Protein AF-A0AAV4P118-F1 (afdb_monomer)

pLDDT: mean 80.58, std 14.06, range [35.34, 95.19]

Nearest PDB structures (foldseek):
  6qgg-assembly1_A  TM=6.974E-01  e=1.428E-03  Homo sapiens
  2w3l-assembly1_A  TM=6.900E-01  e=2.314E-03  Homo sapiens
  8u27-assembly1_A  TM=6.165E-01  e=1.908E-03  Homo sapiens
  3ilb-assembly2_N  TM=6.391E-01  e=1.193E-02  Mus musculus
  1g5m-assembly1_A  TM=6.397E-01  e=4.185E-02  Homo sapiens

Foldseek 3Di:
DPVLLQLVVQLQVLLCLLCVVVVHHDHQPDDRPPDHDYLDDSLLSVLLNVLLVVCVVVVVVVVVPDPPPDDDDLVNLLVVLVVQLVVQVVVDDLLRSVSSSSSPLNNSCSVCVVVVNNVSNNVRVVVSSVCSCPPGNVVLCPDDPVVSSVSSSVVSVVCSPVPDPPPPDD

Organism: NCBI:txid1538125

Solvent-accessible surface area (backbone atoms only — not comparable to full-atom values): 9664 Å² total; per-residue (Å²): 131,61,61,67,26,16,49,53,39,25,52,43,53,37,45,36,53,38,31,49,76,70,76,39,97,64,71,77,80,66,82,69,68,73,91,42,56,63,82,67,50,70,69,37,28,52,28,31,49,67,51,15,64,76,44,50,64,65,47,53,53,53,55,72,71,50,57,98,84,63,81,91,47,57,69,58,54,41,50,52,50,50,54,49,40,56,54,33,43,58,97,39,55,66,60,54,13,48,50,49,35,54,9,47,52,47,43,53,40,57,50,28,52,78,70,74,33,54,70,48,43,62,68,34,46,61,57,51,52,49,50,47,35,74,76,62,46,48,74,62,59,75,63,68,51,66,62,46,53,49,52,46,49,52,49,31,65,57,52,55,65,74,79,50,76,96,76,87,83,131

Mean predicted aligned error: 7.38 Å

Secondary structure (DSSP, 8-state):
--HHHHHHHHHHHHHHHHHHHTT------SPPPSSPPP---HHHHHHHHHHGGGGHHHHHHHHHHS-TTPPPPHHHHHHHHHHHHHHHHTTS-HHHHHHHHHHHHHHHHHHHHHTT-HHHHHHHHHHHHHHHIIIIIGGGGSS-HHHHHHHHHHHHHHHHHHHS-S----

Sequence (170 aa):
MNHESSFYKFMCDTLTFCLDLAGLEWKCPHPIPGEGRSYFTEEYGDAVYRHRCAFEEAYRRMVRAIPSKVFLEPVQIMQYLQNGIIGNFNKSTVVQGLFKSCSLLVDTAIFCFRYHRRDLVDGCFHQAIIYLYEEHVGVLFEGDTIGVWQDILITGKQFEYECCPKSMTN

Radius of gyration: 15.75 Å; Cα contacts (8 Å, |Δi|>4): 169; chains: 1; bounding box: 45×33×43 Å

Structure (mmCIF, N/CA/C/O backbone):
data_AF-A0AAV4P118-F1
#
_entry.id   AF-A0AAV4P118-F1
#
loop_
_atom_site.group_PDB
_atom_site.id
_atom_site.type_symbol
_atom_site.label_atom_id
_atom_site.label_alt_id
_atom_site.label_comp_id
_atom_site.label_asym_id
_atom_site.label_entity_id
_atom_site.label_seq_id
_atom_site.pdbx_PDB_ins_code
_atom_site.Cartn_x
_atom_site.Cartn_y
_atom_site.Cartn_z
_atom_site.occupancy
_atom_site.B_iso_or_equiv
_atom_site.auth_seq_id
_atom_site.auth_comp_id
_atom_site.auth_asym_id
_atom_site.auth_atom_id
_atom_site.pdbx_PDB_model_num
ATOM 1 N N . MET A 1 1 ? -1.117 -10.048 21.328 1.00 59.34 1 MET A N 1
ATOM 2 C CA . MET A 1 1 ? -1.169 -10.231 19.860 1.00 59.34 1 MET A CA 1
ATOM 3 C C . MET A 1 1 ? 0.032 -9.495 19.290 1.00 59.34 1 MET A C 1
ATOM 5 O O . MET A 1 1 ? 0.330 -8.433 19.815 1.00 59.34 1 MET A O 1
ATOM 9 N N . ASN A 1 2 ? 0.762 -10.041 18.312 1.00 79.00 2 ASN A N 1
ATOM 10 C CA . ASN A 1 2 ? 1.835 -9.271 17.673 1.00 79.00 2 ASN A CA 1
ATOM 11 C C . ASN A 1 2 ? 1.206 -8.359 16.601 1.00 79.00 2 ASN A C 1
ATOM 13 O O . ASN A 1 2 ? 0.781 -8.834 15.541 1.00 79.00 2 ASN A O 1
ATOM 17 N N . HIS A 1 3 ? 1.041 -7.077 16.939 1.00 81.69 3 HIS A N 1
ATOM 18 C CA . HIS A 1 3 ? 0.369 -6.085 16.094 1.00 81.69 3 HIS A CA 1
ATOM 19 C C . HIS A 1 3 ? 1.170 -5.778 14.830 1.00 81.69 3 HIS A C 1
ATOM 21 O O . HIS A 1 3 ? 0.578 -5.694 13.758 1.00 81.69 3 HIS A O 1
ATOM 27 N N . GLU A 1 4 ? 2.496 -5.745 14.932 1.00 85.44 4 GLU A N 1
ATOM 28 C CA . GLU A 1 4 ? 3.406 -5.581 13.798 1.00 85.44 4 GLU A CA 1
ATOM 29 C C . GLU A 1 4 ? 3.234 -6.725 12.792 1.00 85.44 4 GLU A C 1
ATOM 31 O O . GLU A 1 4 ? 2.975 -6.489 11.614 1.00 85.44 4 GLU A O 1
ATOM 36 N N . SER A 1 5 ? 3.243 -7.977 13.261 1.00 86.12 5 SER A N 1
ATOM 37 C CA . SER A 1 5 ? 3.013 -9.152 12.408 1.00 86.12 5 SER A CA 1
ATOM 38 C C . SER A 1 5 ? 1.638 -9.148 11.744 1.00 86.12 5 SER A C 1
ATOM 40 O O . SER A 1 5 ? 1.494 -9.558 10.592 1.00 86.12 5 SER A O 1
ATOM 42 N N . SER A 1 6 ? 0.609 -8.707 12.473 1.00 87.31 6 SER A N 1
ATOM 43 C CA . SER A 1 6 ? -0.766 -8.634 11.962 1.00 87.31 6 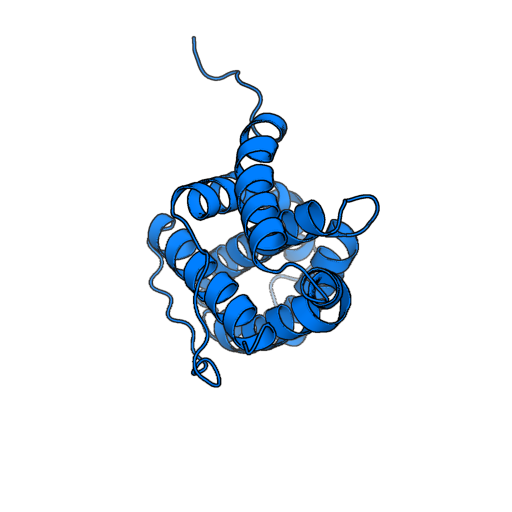SER A CA 1
ATOM 44 C C . SER A 1 6 ? -0.911 -7.523 10.920 1.00 87.31 6 SER A C 1
ATOM 46 O O . SER A 1 6 ? -1.545 -7.730 9.888 1.00 87.31 6 SER A O 1
ATOM 48 N N . PHE A 1 7 ? -0.263 -6.379 11.143 1.00 89.88 7 PHE A N 1
ATOM 49 C CA . PHE A 1 7 ? -0.194 -5.278 10.189 1.00 89.88 7 PHE A CA 1
ATOM 50 C C . PHE A 1 7 ? 0.579 -5.666 8.929 1.00 89.88 7 PHE A C 1
ATOM 52 O O . PHE A 1 7 ? 0.082 -5.484 7.820 1.00 89.88 7 PHE A O 1
ATOM 59 N N . TYR A 1 8 ? 1.750 -6.284 9.082 1.00 89.75 8 TYR A N 1
ATOM 60 C CA . TYR A 1 8 ? 2.535 -6.777 7.956 1.00 89.75 8 TYR A CA 1
ATOM 61 C C . TYR A 1 8 ? 1.735 -7.786 7.122 1.00 89.75 8 TYR A C 1
ATOM 63 O O . TYR A 1 8 ? 1.690 -7.690 5.894 1.00 89.75 8 TYR A O 1
ATOM 71 N N . LYS A 1 9 ? 1.021 -8.708 7.787 1.00 90.06 9 LYS A N 1
ATOM 72 C CA . LYS A 1 9 ? 0.121 -9.648 7.115 1.00 90.06 9 LYS A CA 1
ATOM 73 C C . LYS A 1 9 ? -1.004 -8.944 6.362 1.00 90.06 9 LYS A C 1
ATOM 75 O O . LYS A 1 9 ? -1.243 -9.268 5.204 1.00 90.06 9 LYS A O 1
ATOM 80 N N . PHE A 1 10 ? -1.672 -7.992 7.004 1.00 91.62 10 PHE A N 1
ATOM 81 C CA . PHE A 1 10 ? -2.727 -7.190 6.391 1.00 91.62 10 PHE A CA 1
ATOM 82 C C . PHE A 1 10 ? -2.235 -6.476 5.123 1.00 91.62 10 PHE A C 1
ATOM 84 O O . PHE A 1 10 ? -2.900 -6.534 4.088 1.00 91.62 10 PHE A O 1
ATOM 91 N N . MET A 1 11 ? -1.045 -5.869 5.171 1.00 92.81 11 MET A N 1
ATOM 92 C CA . MET A 1 11 ? -0.437 -5.205 4.016 1.00 92.81 11 MET A CA 1
ATOM 93 C C . MET A 1 11 ? -0.099 -6.198 2.899 1.00 92.81 11 MET A C 1
ATOM 95 O O . MET A 1 11 ? -0.445 -5.951 1.745 1.00 92.81 11 MET A O 1
ATOM 99 N N . CYS A 1 12 ? 0.521 -7.339 3.222 1.00 91.69 12 CYS A N 1
ATOM 100 C CA . CYS A 1 12 ? 0.837 -8.364 2.225 1.00 91.69 12 CYS A CA 1
ATOM 101 C C . CYS A 1 12 ? -0.421 -8.974 1.582 1.00 91.69 12 CYS A C 1
ATOM 103 O O . CYS A 1 12 ? -0.446 -9.153 0.364 1.00 91.69 12 CYS A O 1
ATOM 105 N N . ASP A 1 13 ? -1.473 -9.253 2.354 1.00 92.75 13 ASP A N 1
ATOM 106 C CA . ASP A 1 13 ? -2.731 -9.782 1.812 1.00 92.75 13 ASP A CA 1
ATOM 107 C C . ASP A 1 13 ? -3.426 -8.733 0.916 1.00 92.75 13 ASP A C 1
ATOM 109 O O . ASP A 1 13 ? -3.858 -9.061 -0.189 1.00 92.75 13 ASP A O 1
ATOM 113 N N . THR A 1 14 ? -3.426 -7.454 1.322 1.00 93.69 14 THR A N 1
ATOM 114 C CA . THR A 1 14 ? -3.954 -6.336 0.514 1.00 93.69 14 THR A CA 1
ATOM 115 C C . THR A 1 14 ? -3.216 -6.199 -0.819 1.00 93.69 14 THR A C 1
ATOM 117 O O . THR A 1 14 ? -3.844 -6.080 -1.872 1.00 93.69 14 THR A O 1
ATOM 120 N N . LEU A 1 15 ? -1.880 -6.224 -0.791 1.00 93.56 15 LEU A N 1
ATOM 121 C CA . LEU A 1 15 ? -1.043 -6.109 -1.985 1.00 93.56 15 LEU A CA 1
ATOM 122 C C . LEU A 1 15 ? -1.226 -7.292 -2.931 1.00 93.56 15 LEU A C 1
ATOM 124 O O . LEU A 1 15 ? -1.354 -7.082 -4.133 1.00 93.56 15 LEU A O 1
ATOM 128 N N . THR A 1 16 ? -1.271 -8.511 -2.389 1.00 93.81 16 THR A N 1
ATOM 129 C CA . THR A 1 16 ? -1.492 -9.734 -3.173 1.00 93.81 16 THR A CA 1
ATOM 130 C C . THR A 1 16 ? -2.819 -9.642 -3.916 1.00 93.81 16 THR A C 1
ATOM 132 O O . THR A 1 16 ? -2.833 -9.726 -5.139 1.00 93.81 16 THR A O 1
ATOM 135 N N . PHE A 1 17 ? -3.907 -9.334 -3.204 1.00 95.19 17 PHE A N 1
ATOM 136 C CA . PHE A 1 17 ? -5.225 -9.166 -3.812 1.00 95.19 17 PHE A CA 1
ATOM 137 C C . PHE A 1 17 ? -5.229 -8.098 -4.918 1.00 95.19 17 PHE A C 1
ATOM 139 O O . PHE A 1 17 ? -5.704 -8.333 -6.027 1.00 95.19 17 PHE A O 1
ATOM 146 N N . CYS A 1 18 ? -4.661 -6.920 -4.651 1.00 94.81 18 CYS A N 1
ATOM 147 C CA . CYS A 1 18 ? -4.648 -5.825 -5.622 1.00 94.81 18 CYS A CA 1
ATOM 148 C C . CYS A 1 18 ? -3.793 -6.125 -6.864 1.00 94.81 18 CYS A C 1
ATOM 150 O O . CYS A 1 18 ? -4.101 -5.642 -7.956 1.00 94.81 18 CYS A O 1
ATOM 152 N N . LEU A 1 19 ? -2.702 -6.879 -6.713 1.00 93.25 19 LEU A N 1
ATOM 153 C CA . LEU A 1 19 ? -1.844 -7.267 -7.832 1.00 93.25 19 LEU A CA 1
ATOM 154 C C . LEU A 1 19 ? -2.473 -8.397 -8.648 1.00 93.25 19 LEU A C 1
ATOM 156 O O . LEU A 1 19 ? -2.442 -8.324 -9.877 1.00 93.25 19 LEU A O 1
ATOM 160 N N . ASP A 1 20 ? -3.169 -9.330 -8.000 1.00 95.19 20 ASP A N 1
ATOM 161 C CA . ASP A 1 20 ? -3.983 -10.341 -8.676 1.00 95.19 20 ASP A CA 1
ATOM 162 C C . ASP A 1 20 ? -5.083 -9.683 -9.531 1.00 95.19 20 ASP A C 1
ATOM 164 O O . ASP A 1 20 ? -5.248 -10.034 -10.701 1.00 95.19 20 ASP A O 1
ATOM 168 N N . LEU A 1 21 ? -5.753 -8.636 -9.024 1.00 93.50 21 LEU A N 1
ATOM 169 C CA . LEU A 1 21 ? -6.698 -7.824 -9.812 1.00 93.50 21 LEU A CA 1
ATOM 170 C C . LEU A 1 21 ? -6.053 -7.127 -11.022 1.00 93.50 21 LEU A C 1
ATOM 172 O O . LEU A 1 21 ? -6.730 -6.825 -12.005 1.00 93.50 21 LEU A O 1
ATOM 176 N N . ALA A 1 22 ? -4.751 -6.839 -10.972 1.00 91.62 22 ALA A N 1
ATOM 177 C CA . ALA A 1 22 ? -3.993 -6.308 -12.106 1.00 91.62 22 ALA A CA 1
ATOM 178 C C . ALA A 1 22 ? -3.479 -7.399 -13.066 1.00 91.62 22 ALA A C 1
ATOM 180 O O . ALA A 1 22 ? -2.819 -7.058 -14.050 1.00 91.62 22 ALA A O 1
ATOM 181 N N . GLY A 1 23 ? -3.757 -8.680 -12.799 1.00 94.00 23 GLY A N 1
ATOM 182 C CA . GLY A 1 23 ? -3.214 -9.813 -13.549 1.00 94.00 23 GLY A CA 1
ATOM 183 C C . GLY A 1 23 ? -1.723 -10.052 -13.292 1.00 94.00 23 GL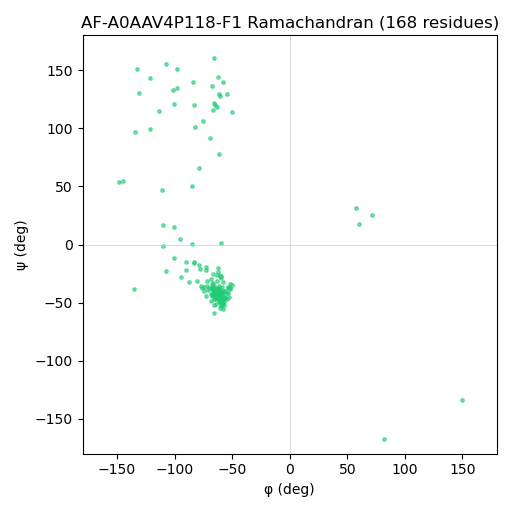Y A C 1
ATOM 184 O O . GLY A 1 23 ? -1.024 -10.560 -14.169 1.00 94.00 23 GLY A O 1
ATOM 185 N N . LEU A 1 24 ? -1.214 -9.635 -12.128 1.00 91.81 24 LEU A N 1
ATOM 186 C CA . LEU A 1 24 ? 0.193 -9.723 -11.751 1.00 91.81 24 LEU A CA 1
ATOM 187 C C . LEU A 1 24 ? 0.375 -10.694 -10.587 1.00 91.81 24 LEU A C 1
ATOM 189 O O . LEU A 1 24 ? -0.039 -10.416 -9.468 1.00 91.81 24 LEU A O 1
ATOM 193 N N . GLU A 1 25 ? 1.079 -11.798 -10.831 1.00 89.88 25 GLU A N 1
ATOM 194 C CA . GLU A 1 25 ? 1.387 -12.758 -9.773 1.00 89.88 25 GLU A CA 1
ATOM 195 C C . GLU A 1 25 ? 2.497 -12.237 -8.853 1.00 89.88 25 GLU A C 1
ATOM 197 O O . GLU A 1 25 ? 3.693 -12.255 -9.189 1.00 89.88 25 GLU A O 1
ATOM 202 N N . TRP A 1 26 ? 2.107 -11.837 -7.647 1.00 89.75 26 TRP A N 1
ATOM 203 C CA . TRP A 1 26 ? 3.023 -11.479 -6.575 1.00 89.75 26 TRP A CA 1
ATOM 204 C C . TRP A 1 26 ? 2.792 -12.356 -5.347 1.00 89.75 26 TRP A C 1
ATOM 206 O O . TRP A 1 26 ? 1.673 -12.738 -5.022 1.00 89.75 26 TRP A O 1
ATOM 216 N N . LYS A 1 27 ? 3.880 -12.697 -4.658 1.00 84.25 27 LYS A N 1
ATOM 217 C CA . LYS A 1 27 ? 3.834 -13.395 -3.374 1.00 84.25 27 LYS A CA 1
ATOM 218 C C . LYS A 1 27 ? 4.733 -12.639 -2.420 1.00 84.25 27 LYS A C 1
ATOM 220 O O . LYS A 1 27 ? 5.881 -12.380 -2.770 1.00 84.25 27 LYS A O 1
ATOM 225 N N . CYS A 1 28 ? 4.209 -12.333 -1.236 1.00 81.44 28 CYS A N 1
ATOM 226 C CA . CYS A 1 28 ? 4.955 -11.707 -0.149 1.00 81.44 28 CYS A CA 1
ATOM 227 C C . CYS A 1 28 ? 6.270 -12.490 0.081 1.00 81.44 28 CYS A C 1
ATOM 229 O O . CYS A 1 28 ? 6.214 -13.675 0.425 1.00 81.44 28 CYS A O 1
ATOM 231 N N . PRO A 1 29 ? 7.443 -11.880 -0.174 1.00 71.75 29 PRO A N 1
ATOM 232 C CA . PRO A 1 29 ? 8.714 -12.606 -0.251 1.00 71.75 29 PRO A CA 1
ATOM 233 C C . PRO A 1 29 ? 9.284 -12.958 1.126 1.00 71.75 29 PRO A C 1
ATOM 235 O O . PRO A 1 29 ? 10.094 -13.877 1.241 1.00 71.75 29 PRO A O 1
ATOM 238 N N . HIS A 1 30 ? 8.860 -12.248 2.175 1.00 70.62 30 HIS A N 1
ATOM 239 C CA . HIS A 1 30 ? 9.339 -12.466 3.532 1.00 70.62 30 HIS A CA 1
ATOM 240 C C . HIS A 1 30 ? 8.324 -13.266 4.354 1.00 70.62 30 HIS A C 1
ATOM 242 O O . HIS A 1 30 ? 7.136 -12.927 4.355 1.00 70.62 30 HIS A O 1
ATOM 248 N N . PRO A 1 31 ? 8.767 -14.310 5.082 1.00 67.38 31 PRO A N 1
ATOM 249 C CA . PRO A 1 31 ? 7.904 -14.999 6.025 1.00 67.38 31 PRO A CA 1
ATOM 250 C C . PRO A 1 31 ? 7.453 -14.005 7.093 1.00 67.38 31 PRO A C 1
ATOM 252 O O . PRO A 1 31 ? 8.272 -13.317 7.700 1.00 67.38 31 PRO A O 1
ATOM 255 N N . ILE A 1 32 ? 6.143 -13.929 7.305 1.00 65.12 32 ILE A N 1
ATOM 256 C CA . ILE A 1 32 ? 5.545 -13.076 8.330 1.00 65.12 32 ILE A CA 1
ATOM 257 C C . ILE A 1 32 ? 6.044 -13.593 9.685 1.00 65.12 32 ILE A C 1
ATOM 259 O O . ILE A 1 32 ? 5.794 -14.759 10.004 1.00 65.12 32 ILE A O 1
ATOM 263 N N . PRO A 1 33 ? 6.771 -12.792 10.480 1.00 57.97 33 PRO A N 1
ATOM 264 C CA . PRO A 1 33 ? 7.268 -13.267 11.761 1.00 57.97 33 PRO A CA 1
ATOM 265 C C . PRO A 1 33 ? 6.086 -13.537 12.706 1.00 57.97 33 PRO A C 1
ATOM 267 O O . PRO A 1 33 ? 5.305 -12.638 12.992 1.00 57.97 33 PRO A O 1
ATOM 270 N N . GLY A 1 34 ? 5.945 -14.765 13.211 1.00 62.00 34 GLY A N 1
ATOM 271 C CA . GLY A 1 34 ? 4.955 -15.131 14.239 1.00 62.00 34 GLY A CA 1
ATOM 272 C C . GLY A 1 34 ? 3.522 -15.408 13.746 1.00 62.00 34 GLY A C 1
ATOM 273 O O . GLY A 1 34 ? 3.259 -15.572 12.560 1.00 62.00 34 GLY A O 1
ATOM 274 N N . GLU A 1 35 ? 2.573 -15.482 14.686 1.00 67.69 35 GLU A N 1
ATOM 275 C CA . GLU A 1 35 ? 1.155 -15.829 14.452 1.00 67.69 35 GLU A CA 1
ATOM 276 C C . GLU A 1 35 ? 0.300 -14.611 14.036 1.00 67.69 35 GLU A C 1
ATOM 278 O O . GLU A 1 35 ? -0.735 -14.313 14.637 1.00 67.69 35 GLU A O 1
ATOM 283 N N . GLY A 1 36 ? 0.748 -13.845 13.037 1.00 68.12 36 GLY A N 1
ATOM 284 C CA . GLY A 1 36 ? -0.006 -12.688 12.543 1.00 68.12 36 GLY A CA 1
ATOM 285 C C . GLY A 1 36 ? -1.377 -13.098 11.990 1.00 68.12 36 GLY A C 1
ATOM 286 O O . GLY A 1 36 ? -1.468 -13.985 11.139 1.00 68.12 36 GLY A O 1
ATOM 287 N N . ARG A 1 37 ? -2.453 -12.434 12.435 1.00 80.69 37 ARG A N 1
ATOM 288 C CA . ARG A 1 37 ? -3.794 -12.566 11.840 1.00 80.69 37 ARG A CA 1
ATOM 289 C C . ARG A 1 37 ? -4.027 -11.404 10.881 1.00 80.69 37 ARG A C 1
ATOM 291 O O . ARG A 1 37 ? -3.753 -10.260 11.225 1.00 80.69 37 ARG A O 1
ATOM 298 N N . SER A 1 38 ? -4.560 -11.703 9.701 1.00 81.19 38 SER A N 1
ATOM 299 C CA . SER A 1 38 ? -5.003 -10.671 8.766 1.00 81.19 38 SER A CA 1
ATOM 300 C C . SER A 1 38 ? -6.410 -10.201 9.100 1.00 81.19 38 SER A C 1
ATOM 302 O O . SER A 1 38 ? -7.272 -11.027 9.402 1.00 81.19 38 SER A O 1
ATOM 304 N N . TYR A 1 39 ? -6.635 -8.896 8.985 1.00 83.69 39 TYR A N 1
ATOM 305 C CA . TYR A 1 39 ? -7.955 -8.260 9.054 1.00 83.69 39 TYR A CA 1
ATOM 306 C C . TYR A 1 39 ? -8.387 -7.710 7.684 1.00 83.69 39 TYR A C 1
ATOM 308 O O . TYR A 1 39 ? -9.271 -6.865 7.597 1.00 83.69 39 TYR A O 1
ATOM 316 N N . PHE A 1 40 ? -7.728 -8.172 6.617 1.00 89.38 40 PHE A N 1
ATOM 317 C CA . PHE A 1 40 ? -8.036 -7.828 5.234 1.00 89.38 40 PHE A CA 1
ATOM 318 C C . PHE A 1 40 ? -9.451 -8.285 4.840 1.00 89.38 40 PHE A C 1
ATOM 320 O O . PHE A 1 40 ? -9.894 -9.363 5.244 1.00 89.38 40 PHE A O 1
ATOM 327 N N . THR A 1 41 ? -10.125 -7.491 4.003 1.00 90.38 41 THR A N 1
ATOM 328 C CA . THR A 1 41 ? -11.340 -7.896 3.283 1.00 90.38 41 THR A CA 1
ATOM 329 C C . THR A 1 41 ? -11.234 -7.498 1.812 1.00 90.38 41 THR A C 1
ATOM 331 O O . THR A 1 41 ? -10.577 -6.507 1.480 1.00 90.38 41 THR A O 1
ATOM 334 N N . GLU A 1 42 ? -11.897 -8.247 0.930 1.00 91.38 42 GLU A N 1
ATOM 335 C CA . GLU A 1 42 ? -11.887 -7.977 -0.514 1.00 91.38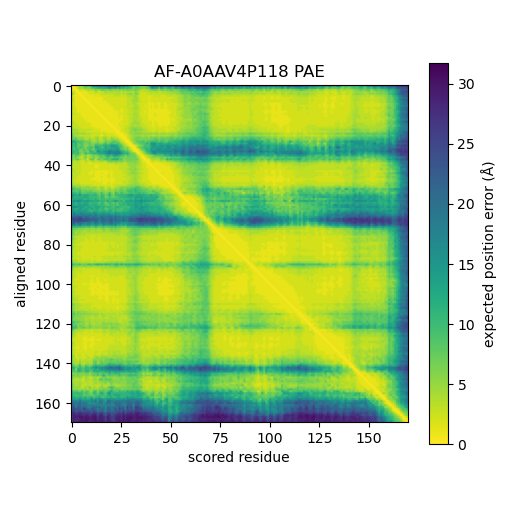 42 GLU A CA 1
ATOM 336 C C . GLU A 1 42 ? -12.428 -6.580 -0.836 1.00 91.38 42 GLU A C 1
ATOM 338 O O . GLU A 1 42 ? -11.869 -5.891 -1.681 1.00 91.38 42 GLU A O 1
ATOM 343 N N . GLU A 1 43 ? -13.438 -6.093 -0.104 1.00 89.62 43 GLU A N 1
ATOM 344 C CA . GLU A 1 43 ? -13.987 -4.751 -0.334 1.00 89.62 43 GLU A CA 1
ATOM 345 C C . GLU A 1 43 ? -12.977 -3.644 -0.015 1.00 89.62 43 GLU A C 1
ATOM 347 O O . GLU A 1 43 ? -12.938 -2.617 -0.694 1.00 89.62 43 GLU A O 1
ATOM 352 N N . TYR A 1 44 ? -12.148 -3.838 1.016 1.00 89.19 44 TYR A N 1
ATOM 353 C CA . TYR A 1 44 ? -11.059 -2.911 1.308 1.00 89.19 44 TYR A CA 1
ATOM 354 C C . TYR A 1 44 ? -9.991 -2.962 0.210 1.00 89.19 44 TYR A C 1
ATOM 356 O O . TYR A 1 44 ? -9.534 -1.914 -0.250 1.00 89.19 44 TYR A O 1
ATOM 364 N N . GLY A 1 45 ? -9.630 -4.169 -0.239 1.00 90.50 45 GLY A N 1
ATOM 365 C CA . GLY A 1 45 ? -8.716 -4.372 -1.362 1.00 90.50 45 GLY A CA 1
ATOM 366 C C . GLY A 1 45 ? -9.193 -3.677 -2.637 1.00 90.50 45 GLY A C 1
ATOM 367 O O . GLY A 1 45 ? -8.429 -2.943 -3.258 1.00 90.50 45 GLY A O 1
ATOM 368 N N . ASP A 1 46 ? -10.470 -3.820 -2.982 1.00 90.50 46 ASP A N 1
ATOM 369 C CA . ASP A 1 46 ? -11.094 -3.159 -4.130 1.00 90.50 46 ASP A CA 1
ATOM 370 C C . ASP A 1 46 ? -11.018 -1.634 -4.025 1.00 90.50 46 ASP A C 1
ATOM 372 O O . ASP A 1 46 ? -10.685 -0.953 -5.001 1.00 90.50 46 ASP A O 1
ATOM 376 N N . ALA A 1 47 ? -11.299 -1.082 -2.842 1.00 88.62 47 ALA A N 1
ATOM 377 C CA . ALA A 1 47 ? -11.218 0.354 -2.606 1.00 88.62 47 ALA A CA 1
ATOM 378 C C . ALA A 1 47 ? -9.781 0.877 -2.765 1.00 88.62 47 ALA A C 1
ATOM 380 O O . ALA A 1 47 ? -9.561 1.867 -3.469 1.00 88.62 47 ALA A O 1
ATOM 381 N N . VAL A 1 48 ? -8.800 0.187 -2.170 1.00 91.25 48 VAL A N 1
ATOM 382 C CA . VAL A 1 48 ? -7.368 0.499 -2.322 1.00 91.25 48 VAL A CA 1
ATOM 383 C C . VAL A 1 48 ? -6.963 0.426 -3.791 1.00 91.25 48 VAL A C 1
ATOM 385 O O . VAL A 1 48 ? -6.345 1.353 -4.320 1.00 91.25 48 VAL A O 1
ATOM 388 N N . TYR A 1 49 ? -7.355 -0.647 -4.482 1.00 90.62 49 TYR A N 1
ATOM 389 C CA . TYR A 1 49 ? -7.068 -0.827 -5.895 1.00 90.62 49 TYR A CA 1
ATOM 390 C C . TYR A 1 49 ? -7.616 0.349 -6.698 1.00 90.62 49 TYR A C 1
ATOM 392 O O . TYR A 1 49 ? -6.860 0.984 -7.424 1.00 90.62 49 TYR A O 1
ATOM 400 N N . ARG A 1 50 ? -8.892 0.714 -6.557 1.00 86.44 50 ARG A N 1
ATOM 401 C CA . ARG A 1 50 ? -9.484 1.836 -7.310 1.00 86.44 50 ARG A CA 1
ATOM 402 C C . ARG A 1 50 ? -8.822 3.179 -7.000 1.00 86.44 50 ARG A C 1
ATOM 404 O O . ARG A 1 50 ? -8.635 3.980 -7.915 1.00 86.44 50 ARG A O 1
ATOM 411 N N . HIS A 1 51 ? -8.429 3.418 -5.749 1.00 85.56 51 HIS A N 1
ATOM 412 C CA . HIS A 1 51 ? -7.780 4.667 -5.348 1.00 85.56 51 HIS A CA 1
ATOM 413 C C . HIS A 1 51 ? -6.333 4.797 -5.851 1.00 85.56 51 HIS A C 1
ATOM 415 O O . HIS A 1 51 ? -5.843 5.916 -6.003 1.00 85.56 51 HIS A O 1
ATOM 421 N N . ARG A 1 52 ? -5.657 3.688 -6.187 1.00 85.06 52 ARG A N 1
ATOM 422 C CA . ARG A 1 52 ? -4.262 3.691 -6.675 1.00 85.06 52 ARG A CA 1
ATOM 423 C C . ARG A 1 52 ? -4.013 4.673 -7.828 1.00 85.06 52 ARG A C 1
ATOM 425 O O . ARG A 1 52 ? -2.966 5.308 -7.873 1.00 85.06 52 ARG A O 1
ATOM 432 N N . CYS A 1 53 ? -4.995 4.864 -8.714 1.00 75.38 53 CYS A N 1
ATOM 433 C CA . CYS A 1 53 ? -4.872 5.733 -9.886 1.00 75.38 53 CYS A CA 1
ATOM 434 C C . CYS A 1 53 ? -4.627 7.208 -9.516 1.00 75.38 53 CYS A C 1
ATOM 436 O O . CYS A 1 53 ? -4.106 7.964 -10.333 1.00 75.38 53 CYS A O 1
ATOM 438 N N . ALA A 1 54 ? -4.943 7.627 -8.283 1.00 76.50 54 ALA A N 1
ATOM 439 C CA . ALA A 1 54 ? -4.626 8.967 -7.790 1.00 76.50 54 ALA A CA 1
ATOM 440 C C . ALA A 1 54 ? -3.108 9.245 -7.747 1.00 76.50 54 ALA A C 1
ATOM 442 O O . ALA A 1 54 ? -2.688 10.402 -7.822 1.00 76.50 54 ALA A O 1
ATOM 443 N N . PHE A 1 55 ? -2.282 8.197 -7.667 1.00 76.06 55 PHE A N 1
ATOM 444 C CA . PHE A 1 55 ? -0.822 8.298 -7.619 1.00 76.06 55 PHE A CA 1
ATOM 445 C C . PHE A 1 55 ? -0.165 8.259 -9.003 1.00 76.06 55 PHE A C 1
ATOM 447 O O . PHE A 1 55 ? 0.971 8.724 -9.144 1.00 76.06 55 PHE A O 1
ATOM 454 N N . GLU A 1 56 ? -0.904 7.847 -10.039 1.00 71.12 56 GLU A N 1
ATOM 455 C CA . GLU A 1 56 ? -0.372 7.634 -11.388 1.00 71.12 56 GLU A CA 1
ATOM 456 C C . GLU A 1 56 ? 0.287 8.906 -11.960 1.00 71.12 56 GLU A C 1
ATOM 458 O O . GLU A 1 56 ? 1.350 8.851 -12.580 1.00 71.12 56 GLU A O 1
ATOM 463 N N . GLU A 1 57 ? -0.295 10.087 -11.725 1.00 63.84 57 GLU A N 1
ATOM 464 C CA . GLU A 1 57 ? 0.219 11.349 -12.279 1.00 63.84 57 GLU A CA 1
ATOM 465 C C . GLU A 1 57 ? 1.407 11.928 -11.487 1.00 63.84 57 GLU A C 1
ATOM 467 O O . GLU A 1 57 ? 2.291 12.577 -12.055 1.00 63.84 57 GLU A O 1
ATOM 472 N N . ALA A 1 58 ? 1.464 11.708 -10.169 1.00 66.06 58 ALA A N 1
ATOM 473 C CA . ALA A 1 58 ? 2.647 12.043 -9.368 1.00 66.06 58 ALA A CA 1
ATOM 474 C C . ALA A 1 58 ? 3.831 11.153 -9.775 1.00 66.06 58 ALA A C 1
ATOM 476 O O . ALA A 1 58 ? 4.962 11.616 -9.930 1.00 66.06 58 ALA A O 1
ATOM 477 N N . TYR A 1 59 ? 3.528 9.889 -10.043 1.00 66.12 59 TYR A N 1
ATOM 478 C CA . TYR A 1 59 ? 4.471 8.889 -10.490 1.00 66.12 59 TYR A CA 1
ATOM 479 C C . TYR A 1 59 ? 5.008 9.152 -11.913 1.00 66.12 59 TYR A C 1
ATOM 481 O O . TYR A 1 59 ? 6.222 9.195 -12.130 1.00 66.12 59 TYR A O 1
ATOM 489 N N . ARG A 1 60 ? 4.133 9.427 -12.894 1.00 67.50 60 ARG A N 1
ATOM 490 C CA . ARG A 1 60 ? 4.526 9.797 -14.273 1.00 67.50 60 ARG A CA 1
ATOM 491 C C . ARG A 1 60 ? 5.500 10.972 -14.300 1.00 67.50 60 ARG A C 1
ATOM 493 O O . ARG A 1 60 ? 6.415 10.995 -15.126 1.00 67.50 60 ARG A O 1
ATOM 500 N N . ARG A 1 61 ? 5.320 11.943 -13.399 1.00 67.94 61 ARG A N 1
ATOM 501 C CA . ARG A 1 61 ? 6.240 13.076 -13.235 1.00 67.94 61 ARG A CA 1
ATOM 502 C C . ARG A 1 61 ? 7.618 12.637 -12.747 1.00 67.94 61 ARG A C 1
ATOM 504 O O . ARG A 1 61 ? 8.606 13.106 -13.303 1.00 67.94 61 ARG A O 1
ATOM 511 N N . MET A 1 62 ? 7.692 11.713 -11.788 1.00 69.56 62 MET A N 1
ATOM 512 C CA . MET A 1 62 ? 8.964 11.151 -11.328 1.00 69.56 62 MET A CA 1
ATOM 513 C C . MET A 1 62 ? 9.704 10.436 -12.464 1.00 69.56 62 MET A C 1
ATOM 515 O O . MET A 1 62 ? 10.866 10.735 -12.711 1.00 69.56 62 MET A O 1
ATOM 519 N N . VAL A 1 63 ? 9.035 9.554 -13.212 1.00 64.75 63 VAL A N 1
ATOM 520 C CA . VAL A 1 63 ? 9.681 8.797 -14.302 1.00 64.75 63 VAL A CA 1
ATOM 521 C C . VAL A 1 63 ? 10.183 9.701 -15.415 1.00 64.75 63 VAL A C 1
ATOM 523 O O . VAL A 1 63 ? 11.293 9.513 -15.897 1.00 64.75 63 VAL A O 1
ATOM 526 N N . ARG A 1 64 ? 9.399 10.709 -15.814 1.00 65.50 64 ARG A N 1
ATOM 527 C CA . ARG A 1 64 ? 9.828 11.679 -16.835 1.00 65.50 64 ARG A CA 1
ATOM 528 C C . ARG A 1 64 ? 11.047 12.494 -16.402 1.00 65.50 64 ARG A C 1
ATOM 530 O O . ARG A 1 64 ? 11.775 12.976 -17.264 1.00 65.50 64 ARG A O 1
ATOM 537 N N . ALA A 1 65 ? 11.256 12.660 -15.096 1.00 65.19 65 ALA A N 1
ATOM 538 C CA . ALA A 1 65 ? 12.435 13.324 -14.557 1.00 65.19 65 ALA A CA 1
ATOM 539 C C . ALA A 1 65 ? 13.677 12.412 -14.540 1.00 65.19 65 ALA A C 1
ATOM 541 O O . ALA A 1 65 ? 14.794 12.922 -14.461 1.00 65.19 65 ALA A O 1
ATOM 542 N N . ILE A 1 66 ? 13.510 11.087 -14.642 1.00 62.88 66 ILE A N 1
ATOM 543 C CA . ILE A 1 66 ? 14.620 10.132 -14.709 1.00 62.88 66 ILE A CA 1
ATOM 544 C C . ILE A 1 66 ? 15.113 10.062 -16.165 1.00 62.88 66 ILE A C 1
ATOM 546 O O . ILE A 1 66 ? 14.341 9.708 -17.061 1.00 62.88 66 ILE A O 1
ATOM 550 N N . PRO A 1 67 ? 16.387 10.391 -16.451 1.00 58.81 67 PRO A N 1
ATOM 551 C CA . PRO A 1 67 ? 16.925 10.300 -17.804 1.00 58.81 67 PRO A CA 1
ATOM 552 C C . PRO A 1 67 ? 16.792 8.871 -18.344 1.00 58.81 67 PRO A C 1
ATOM 554 O O . PRO A 1 67 ? 17.102 7.918 -17.635 1.00 58.81 67 PRO A O 1
ATOM 557 N N . SER A 1 68 ? 16.435 8.707 -19.622 1.00 56.06 68 SER A N 1
ATOM 558 C CA . SER A 1 68 ? 16.183 7.405 -20.280 1.00 56.06 68 SER A CA 1
ATOM 559 C C . SER A 1 68 ? 17.365 6.416 -20.305 1.00 56.06 68 SER A C 1
ATOM 561 O O . SER A 1 68 ? 17.245 5.329 -20.864 1.00 56.06 68 SER A O 1
ATOM 563 N N . LYS A 1 69 ? 18.509 6.783 -19.717 1.00 50.47 69 LYS A N 1
ATOM 564 C CA . LYS A 1 69 ? 19.724 5.967 -19.582 1.00 50.47 69 LYS A CA 1
ATOM 565 C C . LYS A 1 69 ? 20.016 5.526 -18.138 1.00 50.47 69 LYS A C 1
ATOM 567 O O . LYS A 1 69 ? 21.019 4.855 -17.921 1.00 50.47 69 LYS A O 1
ATOM 572 N N . VAL A 1 70 ? 19.195 5.923 -17.162 1.00 59.09 70 VAL A N 1
ATOM 573 C CA . VAL A 1 70 ? 19.383 5.594 -15.740 1.00 59.09 70 VAL A CA 1
ATOM 574 C C . VAL A 1 70 ? 18.455 4.440 -15.369 1.00 59.09 70 VAL A C 1
ATOM 576 O O . VAL A 1 70 ? 17.238 4.544 -15.517 1.00 59.09 70 VAL A O 1
ATOM 579 N N . PHE A 1 71 ? 19.035 3.331 -14.907 1.00 66.56 71 PHE A N 1
ATOM 580 C CA . PHE A 1 71 ? 18.273 2.227 -14.330 1.00 66.56 71 PHE A CA 1
ATOM 581 C C . PHE A 1 71 ? 17.645 2.683 -13.006 1.00 66.56 71 PHE A C 1
ATOM 583 O O . PHE A 1 71 ? 18.292 3.361 -12.214 1.00 66.56 71 PHE A O 1
ATOM 590 N N . LEU A 1 72 ? 16.376 2.330 -12.778 1.00 72.00 72 LEU A N 1
ATOM 591 C CA . LEU A 1 72 ? 15.715 2.554 -11.490 1.00 72.00 72 LEU A CA 1
ATOM 592 C C . LEU A 1 72 ? 16.396 1.707 -10.410 1.00 72.00 72 LEU A C 1
ATOM 594 O O . LEU A 1 72 ? 16.427 0.480 -10.515 1.00 72.00 72 LEU A O 1
ATOM 598 N N . GLU A 1 73 ? 16.923 2.354 -9.382 1.00 81.94 73 GLU A N 1
ATOM 599 C CA . GLU A 1 73 ? 17.602 1.698 -8.266 1.00 81.94 73 GLU A CA 1
ATOM 600 C C . GLU A 1 73 ? 16.658 1.532 -7.060 1.00 81.94 73 GLU A C 1
ATOM 602 O O . GLU A 1 73 ? 15.784 2.382 -6.848 1.00 81.94 73 GLU A O 1
ATOM 607 N N . PRO A 1 74 ? 16.850 0.502 -6.208 1.00 85.56 74 PRO A N 1
ATOM 608 C CA . PRO A 1 74 ? 16.034 0.293 -5.006 1.00 85.56 74 PRO A CA 1
ATOM 609 C C . PRO A 1 74 ? 15.931 1.532 -4.110 1.00 85.56 74 PRO A C 1
ATOM 611 O O . PRO A 1 74 ? 14.862 1.849 -3.593 1.00 85.56 74 PRO A O 1
ATOM 614 N N . VAL A 1 75 ? 17.026 2.287 -3.976 1.00 86.81 75 VAL A N 1
ATOM 615 C CA . VAL A 1 75 ? 17.060 3.513 -3.164 1.00 86.81 75 VAL A CA 1
ATOM 616 C C . VAL A 1 75 ? 16.089 4.581 -3.673 1.00 86.81 75 VAL A C 1
ATOM 618 O O . VAL A 1 75 ? 15.479 5.282 -2.873 1.00 86.81 75 VAL A O 1
ATOM 621 N N . GLN A 1 76 ? 15.898 4.688 -4.989 1.00 85.44 76 GLN A N 1
ATOM 622 C CA . GLN A 1 76 ? 15.009 5.687 -5.585 1.00 85.44 76 GLN A CA 1
ATOM 623 C C . GLN A 1 76 ? 13.542 5.309 -5.370 1.00 85.44 76 GLN A C 1
ATOM 625 O O . GLN A 1 76 ? 12.732 6.171 -5.037 1.00 85.44 76 GLN A O 1
ATOM 630 N N . ILE A 1 77 ? 13.213 4.018 -5.504 1.00 86.94 77 ILE A N 1
ATOM 631 C CA . ILE A 1 77 ? 11.873 3.502 -5.196 1.00 86.94 77 ILE A CA 1
ATOM 632 C C . ILE A 1 77 ? 11.563 3.689 -3.713 1.00 86.94 77 ILE A C 1
ATOM 634 O O . ILE A 1 77 ? 10.496 4.194 -3.375 1.00 86.94 77 ILE A O 1
ATOM 638 N N . MET A 1 78 ? 12.504 3.360 -2.827 1.00 90.62 78 MET A N 1
ATOM 639 C CA . MET A 1 78 ? 12.309 3.547 -1.391 1.00 90.62 78 MET A CA 1
ATOM 640 C C . MET A 1 78 ? 12.122 5.026 -1.027 1.00 90.62 78 MET A C 1
ATOM 642 O O . MET A 1 78 ? 11.194 5.354 -0.294 1.00 90.62 78 MET A O 1
ATOM 646 N N . GLN A 1 79 ? 12.930 5.936 -1.584 1.00 89.12 79 GLN A N 1
ATOM 647 C CA . GLN A 1 79 ? 12.762 7.381 -1.376 1.00 89.12 79 GLN A CA 1
ATOM 648 C C . GLN A 1 79 ? 11.404 7.884 -1.874 1.00 89.12 79 GLN A C 1
ATOM 650 O O . GLN A 1 79 ? 10.757 8.687 -1.203 1.00 89.12 79 GLN A O 1
ATOM 655 N N . TYR A 1 80 ? 10.954 7.414 -3.039 1.00 88.44 80 TYR A N 1
ATOM 656 C CA . TYR A 1 80 ? 9.628 7.735 -3.562 1.00 88.44 80 TYR A CA 1
ATOM 657 C C . TYR A 1 80 ? 8.518 7.256 -2.621 1.00 88.44 80 TYR A C 1
ATOM 659 O O . TYR A 1 80 ? 7.635 8.041 -2.272 1.00 88.44 80 TYR A O 1
ATOM 667 N N . LEU A 1 81 ? 8.601 6.004 -2.162 1.00 91.50 81 LEU A N 1
ATOM 668 C CA . LEU A 1 81 ? 7.642 5.421 -1.227 1.00 91.50 81 LEU A CA 1
ATOM 669 C C . LEU A 1 81 ? 7.612 6.186 0.098 1.00 91.50 81 LEU A C 1
ATOM 671 O O . LEU A 1 81 ? 6.534 6.567 0.537 1.00 91.50 81 LEU A O 1
ATOM 675 N N . GLN A 1 82 ? 8.765 6.480 0.703 1.00 92.56 82 GLN A N 1
ATOM 676 C CA . GLN A 1 82 ? 8.840 7.232 1.961 1.00 92.56 82 GLN A CA 1
ATOM 677 C C . GLN A 1 82 ? 8.253 8.636 1.821 1.00 92.56 82 GLN A C 1
ATOM 679 O O . GLN A 1 82 ? 7.402 9.030 2.612 1.00 92.56 82 GLN A O 1
ATOM 684 N N . ASN A 1 83 ? 8.641 9.378 0.781 1.00 91.25 83 ASN A N 1
ATOM 685 C CA . ASN A 1 83 ? 8.109 10.719 0.541 1.00 91.25 83 ASN A CA 1
ATOM 686 C C . ASN A 1 83 ? 6.597 10.697 0.283 1.00 91.25 83 ASN A C 1
ATOM 688 O O . ASN A 1 83 ? 5.875 11.575 0.758 1.00 91.25 83 ASN A O 1
ATOM 692 N N . GLY A 1 84 ? 6.114 9.696 -0.456 1.00 90.44 84 GLY A N 1
ATOM 693 C CA . GLY A 1 84 ? 4.690 9.501 -0.703 1.00 90.44 84 GLY A CA 1
ATOM 694 C C . GLY A 1 84 ? 3.923 9.150 0.572 1.00 90.44 84 GLY A C 1
ATOM 695 O O . GLY A 1 84 ? 2.886 9.754 0.829 1.00 90.44 84 GLY A O 1
ATOM 696 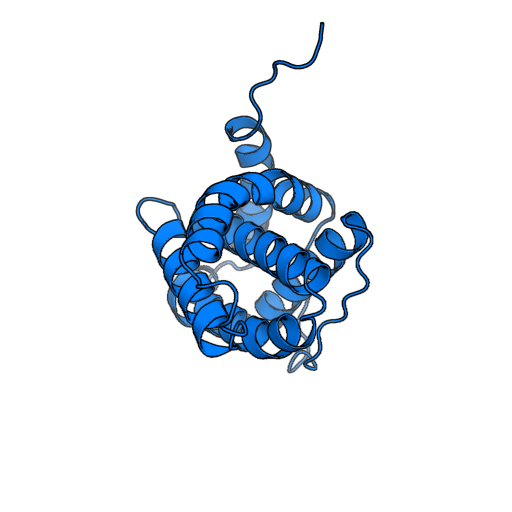N N . ILE A 1 85 ? 4.458 8.253 1.406 1.00 94.00 85 ILE A N 1
ATOM 697 C CA . ILE A 1 85 ? 3.907 7.915 2.725 1.00 94.00 85 ILE A CA 1
ATOM 698 C C . ILE A 1 85 ? 3.823 9.181 3.585 1.00 94.00 85 ILE A C 1
ATOM 700 O O . ILE A 1 85 ? 2.726 9.562 3.984 1.00 94.00 85 ILE A O 1
ATOM 704 N N . ILE A 1 86 ? 4.924 9.912 3.776 1.00 93.56 86 ILE A N 1
ATOM 705 C CA . ILE A 1 86 ? 4.938 11.174 4.537 1.00 93.56 86 ILE A CA 1
ATOM 706 C C . ILE A 1 86 ? 3.878 12.150 4.001 1.00 93.56 86 ILE A C 1
ATOM 708 O O . ILE A 1 86 ? 3.114 12.745 4.765 1.00 93.56 86 ILE A O 1
ATOM 712 N N . GLY A 1 87 ? 3.792 12.295 2.675 1.00 91.00 87 GLY A N 1
ATOM 713 C CA . GLY A 1 87 ? 2.795 13.138 2.017 1.00 91.00 87 GLY A CA 1
ATOM 714 C C . GLY A 1 87 ? 1.353 12.699 2.281 1.00 91.00 87 GLY A C 1
ATOM 715 O O . GLY A 1 87 ? 0.485 13.548 2.478 1.00 91.00 87 GLY A O 1
ATOM 716 N N . ASN A 1 88 ? 1.097 11.392 2.346 1.00 91.19 88 ASN A N 1
ATOM 717 C CA . ASN A 1 88 ? -0.222 10.824 2.609 1.00 91.19 88 ASN A CA 1
ATOM 718 C C . ASN A 1 88 ? -0.712 11.098 4.033 1.00 91.19 88 ASN A C 1
ATOM 720 O O . ASN A 1 88 ? -1.912 11.304 4.223 1.00 91.19 88 ASN A O 1
ATOM 724 N N . PHE A 1 89 ? 0.188 11.146 5.017 1.00 91.25 89 PHE A N 1
ATOM 725 C CA . PHE A 1 89 ? -0.150 11.481 6.405 1.00 91.25 89 PHE A CA 1
ATOM 726 C C . PHE A 1 89 ? -0.233 12.993 6.659 1.00 91.25 89 PHE A C 1
ATOM 728 O O . PHE A 1 89 ? -0.834 13.425 7.643 1.00 91.25 89 PHE A O 1
ATOM 735 N N . ASN A 1 90 ? 0.290 13.829 5.760 1.00 90.19 90 ASN A N 1
ATOM 736 C CA . ASN A 1 90 ? 0.185 15.277 5.895 1.00 90.19 90 ASN A CA 1
ATOM 737 C C . ASN A 1 90 ? -1.279 15.736 5.745 1.00 90.19 90 ASN A C 1
ATOM 739 O O . ASN A 1 90 ? -1.875 15.611 4.676 1.00 90.19 90 ASN A O 1
ATOM 743 N N . LYS A 1 91 ? -1.851 16.294 6.821 1.00 80.75 91 LYS A N 1
ATOM 744 C CA . LYS A 1 91 ? -3.255 16.755 6.907 1.00 80.75 91 LYS A CA 1
ATOM 745 C C . LYS A 1 91 ? -4.317 15.664 6.684 1.00 80.75 91 LYS A C 1
ATOM 747 O O . LYS A 1 91 ? -5.472 16.004 6.437 1.00 80.75 91 LYS A O 1
ATOM 752 N N . SER A 1 92 ? -3.957 14.386 6.789 1.00 85.75 92 SER A N 1
ATOM 753 C CA . SER A 1 92 ? -4.913 13.269 6.782 1.00 85.75 92 SER A CA 1
ATOM 754 C C . SER A 1 92 ? -5.018 12.675 8.185 1.00 85.75 92 SER A C 1
ATOM 756 O O . SER A 1 92 ? -4.076 12.771 8.972 1.00 85.75 92 SER A O 1
ATOM 758 N N . THR A 1 93 ? -6.138 12.029 8.514 1.00 89.38 93 THR A N 1
ATOM 759 C CA . THR A 1 93 ? -6.161 11.169 9.709 1.00 89.38 93 THR A CA 1
ATOM 760 C C . THR A 1 93 ? -5.229 9.971 9.503 1.00 89.38 93 THR A C 1
ATOM 762 O O . THR A 1 93 ? -4.907 9.618 8.367 1.00 89.38 93 THR A O 1
ATOM 765 N N . VAL A 1 94 ? -4.803 9.311 10.584 1.00 88.56 94 VAL A N 1
ATOM 766 C CA . VAL A 1 94 ? -3.886 8.160 10.484 1.00 88.56 94 VAL A CA 1
ATOM 767 C C . VAL A 1 94 ? -4.478 7.045 9.610 1.00 88.56 94 VAL A C 1
ATOM 769 O O . VAL A 1 94 ? -3.795 6.488 8.755 1.00 88.56 94 VAL A O 1
ATOM 772 N N . VAL A 1 95 ? -5.781 6.782 9.739 1.00 88.81 95 VAL A N 1
ATOM 773 C CA . VAL A 1 95 ? -6.482 5.770 8.935 1.00 88.81 95 VAL A CA 1
ATOM 774 C C . VAL A 1 95 ? -6.538 6.150 7.448 1.00 88.81 95 VAL A C 1
ATOM 776 O O . VAL A 1 95 ? -6.324 5.310 6.573 1.00 88.81 95 VAL A O 1
ATOM 779 N N . GLN A 1 96 ? -6.760 7.430 7.143 1.00 86.94 96 GLN A N 1
ATOM 780 C CA . GLN A 1 96 ? -6.724 7.943 5.771 1.00 86.94 96 GLN A CA 1
ATOM 781 C C . GLN A 1 96 ? -5.318 7.873 5.166 1.00 86.94 96 GLN A C 1
ATOM 783 O O . GLN A 1 96 ? -5.159 7.488 4.008 1.00 86.94 96 GLN A O 1
ATOM 788 N N . GLY A 1 97 ? -4.296 8.233 5.947 1.00 90.81 97 GLY A N 1
ATOM 789 C CA . GLY A 1 97 ? -2.895 8.140 5.543 1.00 90.81 97 GLY A CA 1
ATOM 790 C C . GLY A 1 97 ? -2.482 6.700 5.241 1.00 90.81 97 GLY A C 1
ATOM 791 O O . GLY A 1 97 ? -1.832 6.457 4.222 1.00 90.81 97 GLY A O 1
ATOM 792 N N . LEU A 1 98 ? -2.940 5.737 6.051 1.00 92.94 98 LEU A N 1
ATOM 793 C CA . LEU A 1 98 ? -2.755 4.307 5.801 1.00 92.94 98 LEU A CA 1
ATOM 794 C C . LEU A 1 98 ? -3.395 3.888 4.471 1.00 92.94 98 LEU A C 1
ATOM 796 O O . LEU A 1 98 ? -2.703 3.344 3.617 1.00 92.94 98 LEU A O 1
ATOM 800 N N . PHE A 1 99 ? -4.675 4.197 4.250 1.00 91.31 99 PHE A N 1
ATOM 801 C CA . PHE A 1 99 ? -5.379 3.840 3.010 1.00 91.31 99 PHE A CA 1
ATOM 802 C C . PHE A 1 99 ? -4.689 4.388 1.746 1.00 91.31 99 PHE A C 1
ATOM 804 O O . PHE A 1 99 ? -4.460 3.661 0.770 1.00 91.31 99 PHE A O 1
ATOM 811 N N . LYS A 1 100 ? -4.294 5.665 1.778 1.00 90.94 100 LYS A N 1
ATOM 812 C CA . LYS A 1 100 ? -3.532 6.308 0.699 1.00 90.94 100 LYS A CA 1
ATOM 813 C C . LYS A 1 100 ? -2.170 5.636 0.488 1.00 90.94 100 LYS A C 1
ATOM 815 O O . LYS A 1 100 ? -1.753 5.432 -0.648 1.00 90.94 100 LYS A O 1
ATOM 820 N N . SER A 1 101 ? -1.500 5.234 1.566 1.00 94.25 101 SER A N 1
ATOM 821 C CA . SER A 1 101 ? -0.201 4.550 1.505 1.00 94.25 101 SER A CA 1
ATOM 822 C C . SER A 1 101 ? -0.306 3.126 0.951 1.00 94.25 101 SER A C 1
ATOM 824 O O . SER A 1 101 ? 0.538 2.735 0.149 1.00 94.25 101 SER A O 1
ATOM 826 N N . CYS A 1 102 ? -1.369 2.380 1.275 1.00 93.88 102 CYS A N 1
ATOM 827 C CA . CYS A 1 102 ? -1.673 1.099 0.626 1.00 93.88 102 CYS A CA 1
ATOM 828 C C . CYS A 1 102 ? -1.808 1.277 -0.891 1.00 93.88 102 CYS A C 1
ATOM 830 O O . CYS A 1 102 ? -1.214 0.538 -1.672 1.00 93.88 102 CYS A O 1
ATOM 832 N N . SER A 1 103 ? -2.549 2.304 -1.304 1.00 92.69 103 SER A N 1
ATOM 833 C CA . SER A 1 103 ? -2.808 2.599 -2.715 1.00 92.69 103 SER A CA 1
ATOM 834 C C . SER A 1 103 ? -1.531 2.998 -3.468 1.00 92.69 103 SER A C 1
ATOM 836 O O . SER A 1 103 ? -1.306 2.538 -4.586 1.00 92.69 103 SER A O 1
ATOM 838 N N . LEU A 1 104 ? -0.658 3.785 -2.828 1.00 92.88 104 LEU A N 1
ATOM 839 C CA . LEU A 1 104 ? 0.675 4.127 -3.331 1.00 92.88 104 LEU A CA 1
ATOM 840 C C . LEU A 1 104 ? 1.550 2.881 -3.543 1.00 92.88 104 LEU A C 1
ATOM 842 O O . LEU A 1 104 ? 2.206 2.759 -4.579 1.00 92.88 104 LEU A O 1
ATOM 846 N N . LEU A 1 105 ? 1.564 1.954 -2.580 1.00 93.31 105 LEU A N 1
ATOM 847 C CA . LEU A 1 105 ? 2.327 0.708 -2.694 1.00 93.31 105 LEU A CA 1
ATOM 848 C C . LEU A 1 105 ? 1.803 -0.153 -3.853 1.00 93.31 105 LEU A C 1
ATOM 850 O O . LEU A 1 105 ? 2.597 -0.639 -4.653 1.00 93.31 105 LEU A O 1
ATOM 854 N N . VAL A 1 106 ? 0.482 -0.289 -4.011 1.00 93.31 106 VAL A N 1
ATOM 855 C CA . VAL A 1 106 ? -0.110 -1.021 -5.145 1.00 93.31 106 VAL A CA 1
ATOM 856 C C . VAL A 1 106 ? 0.292 -0.399 -6.486 1.00 93.31 106 VAL A C 1
ATOM 858 O O . VAL A 1 106 ? 0.732 -1.122 -7.381 1.00 93.31 106 VAL A O 1
ATOM 861 N N . ASP A 1 107 ? 0.173 0.923 -6.637 1.00 90.44 107 ASP A N 1
ATOM 862 C CA . ASP A 1 107 ? 0.542 1.615 -7.881 1.00 90.44 107 ASP A CA 1
ATOM 863 C C . ASP A 1 107 ? 2.033 1.423 -8.211 1.00 90.44 107 ASP A C 1
ATOM 865 O O . ASP A 1 107 ? 2.400 1.054 -9.332 1.00 90.44 107 ASP A O 1
ATOM 869 N N . THR A 1 108 ? 2.888 1.549 -7.192 1.00 90.19 108 THR A N 1
ATOM 870 C CA . THR A 1 108 ? 4.336 1.331 -7.311 1.00 90.19 108 THR A CA 1
ATOM 871 C C . THR A 1 108 ? 4.656 -0.100 -7.744 1.00 90.19 108 THR A C 1
ATOM 873 O O . THR A 1 108 ? 5.494 -0.306 -8.622 1.00 90.19 108 THR A O 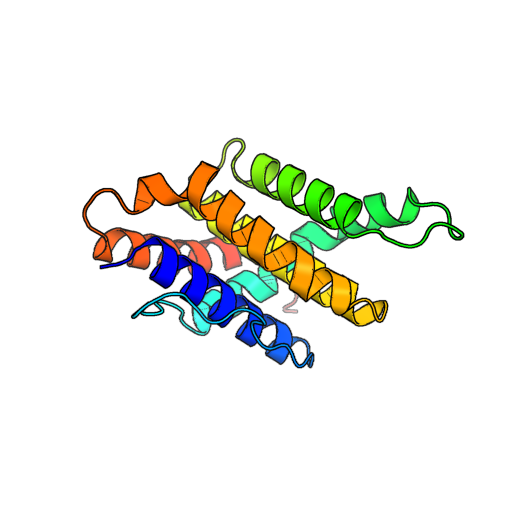1
ATOM 876 N N . ALA A 1 109 ? 3.971 -1.101 -7.184 1.00 90.94 109 ALA A N 1
ATOM 877 C CA . ALA A 1 109 ? 4.167 -2.494 -7.567 1.00 90.94 109 ALA A CA 1
ATOM 878 C C . ALA A 1 109 ? 3.765 -2.731 -9.025 1.00 90.94 109 ALA A C 1
ATOM 880 O O . ALA A 1 109 ? 4.576 -3.239 -9.800 1.00 90.94 109 ALA A O 1
ATOM 881 N N . ILE A 1 110 ? 2.560 -2.313 -9.429 1.00 89.06 110 ILE A N 1
ATOM 882 C CA . ILE A 1 110 ? 2.087 -2.449 -10.818 1.00 89.06 110 ILE A CA 1
ATOM 883 C C . ILE A 1 110 ? 3.093 -1.830 -11.787 1.00 89.06 110 ILE A C 1
ATOM 885 O O . ILE A 1 110 ? 3.404 -2.417 -12.828 1.00 89.06 110 ILE A O 1
ATOM 889 N N . PHE A 1 111 ? 3.639 -0.665 -11.441 1.00 83.50 111 PHE A N 1
ATOM 890 C CA . PHE A 1 111 ? 4.699 -0.056 -12.222 1.00 83.50 111 PHE A CA 1
ATOM 891 C C . PHE A 1 111 ? 5.944 -0.950 -12.306 1.00 83.50 111 PHE A C 1
ATOM 893 O O . PHE A 1 111 ? 6.405 -1.252 -13.407 1.00 83.50 111 PHE A O 1
ATOM 900 N N . CYS A 1 112 ? 6.497 -1.383 -11.173 1.00 87.00 112 CYS A N 1
ATOM 901 C CA . CYS A 1 112 ? 7.706 -2.202 -11.153 1.00 87.00 112 CYS A CA 1
ATOM 902 C C . CYS A 1 112 ? 7.535 -3.473 -11.998 1.00 87.00 112 CYS A C 1
ATOM 904 O O . CYS A 1 112 ? 8.428 -3.824 -12.768 1.00 87.00 112 CYS A O 1
ATOM 906 N N . PHE A 1 113 ? 6.361 -4.107 -11.951 1.00 87.69 113 PHE A N 1
ATOM 907 C CA . PHE A 1 113 ? 6.024 -5.240 -12.812 1.00 87.69 113 PHE A CA 1
ATOM 908 C C . PHE A 1 113 ? 6.010 -4.879 -14.307 1.00 87.69 113 PHE A C 1
ATOM 910 O O . PHE A 1 113 ? 6.609 -5.600 -15.106 1.00 87.69 113 PHE A O 1
ATOM 917 N N . ARG A 1 114 ? 5.401 -3.749 -14.699 1.00 83.94 114 ARG A N 1
ATOM 918 C CA . ARG A 1 114 ? 5.364 -3.284 -16.104 1.00 83.94 114 ARG A CA 1
ATOM 919 C C . ARG A 1 114 ? 6.747 -3.047 -16.708 1.00 83.94 114 ARG A C 1
ATOM 921 O O . ARG A 1 114 ? 6.907 -3.179 -17.916 1.00 83.94 114 ARG A O 1
ATOM 928 N N . TYR A 1 115 ? 7.733 -2.703 -15.885 1.00 81.4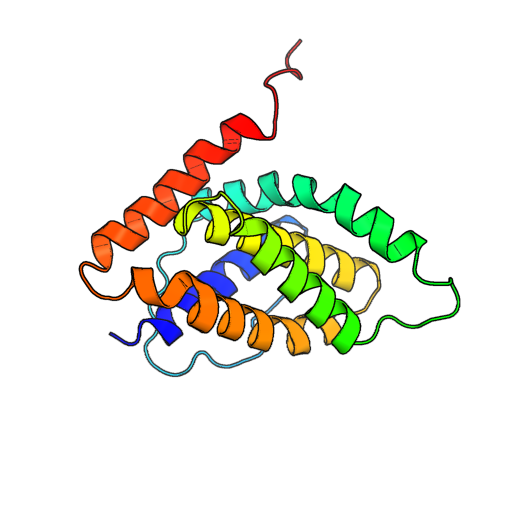4 115 TYR A N 1
ATOM 929 C CA . TYR A 1 115 ? 9.108 -2.444 -16.322 1.00 81.44 115 TYR A CA 1
ATOM 930 C C . TYR A 1 115 ? 10.048 -3.629 -16.072 1.00 81.44 115 TYR A C 1
ATOM 932 O O . TYR A 1 115 ? 11.264 -3.468 -16.137 1.00 81.44 115 TYR A O 1
ATOM 940 N N . HIS A 1 116 ? 9.501 -4.821 -15.803 1.00 83.25 116 HIS A N 1
ATOM 941 C CA . HIS A 1 116 ? 10.264 -6.040 -15.514 1.00 83.25 116 HIS A 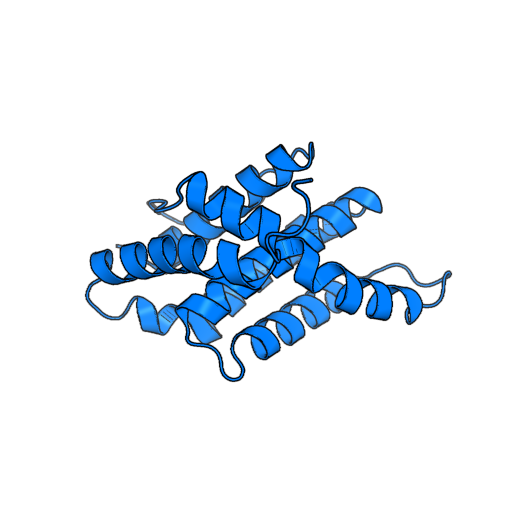CA 1
ATOM 942 C C . HIS A 1 116 ? 11.223 -5.896 -14.321 1.00 83.25 116 HIS A C 1
ATOM 944 O O . HIS A 1 116 ? 12.269 -6.538 -14.269 1.00 83.25 116 HIS A O 1
ATOM 950 N N . ARG A 1 117 ? 10.853 -5.060 -13.347 1.00 84.81 117 ARG A N 1
ATOM 951 C CA . ARG A 1 117 ? 11.613 -4.765 -12.129 1.00 84.81 117 ARG A CA 1
ATOM 952 C C . ARG A 1 117 ? 10.944 -5.319 -10.875 1.00 84.81 117 ARG A C 1
ATOM 954 O O . ARG A 1 117 ? 10.791 -4.623 -9.874 1.00 84.81 117 ARG A O 1
ATOM 961 N N . ARG A 1 118 ? 10.509 -6.581 -10.933 1.00 85.50 118 ARG A N 1
ATOM 962 C CA . ARG A 1 118 ? 9.906 -7.282 -9.784 1.00 85.50 118 ARG A CA 1
ATOM 963 C C . ARG A 1 118 ? 10.851 -7.325 -8.576 1.00 85.50 118 ARG A C 1
ATOM 965 O O . ARG A 1 118 ? 10.386 -7.228 -7.447 1.00 85.50 118 ARG A O 1
ATOM 972 N N . ASP A 1 119 ? 12.158 -7.390 -8.824 1.00 82.75 119 ASP A N 1
ATOM 973 C CA . ASP A 1 119 ? 13.221 -7.317 -7.814 1.00 82.75 119 ASP A CA 1
ATOM 974 C C . ASP A 1 119 ? 13.087 -6.094 -6.895 1.00 82.75 119 ASP A C 1
ATOM 976 O O . ASP A 1 119 ? 13.320 -6.189 -5.690 1.00 82.75 119 ASP A O 1
ATOM 980 N N . LEU A 1 120 ? 12.656 -4.957 -7.452 1.00 81.12 120 LEU A N 1
ATOM 981 C CA . LEU A 1 120 ? 12.466 -3.720 -6.699 1.00 81.12 120 LEU A CA 1
ATOM 982 C C . LEU A 1 120 ? 11.257 -3.785 -5.762 1.00 81.12 120 LEU A C 1
ATOM 984 O O . LEU A 1 120 ? 11.279 -3.166 -4.703 1.00 81.12 120 LEU A O 1
ATOM 988 N N . VAL A 1 121 ? 10.214 -4.537 -6.128 1.00 80.94 121 VAL A N 1
ATOM 989 C CA . VAL A 1 121 ? 9.030 -4.719 -5.275 1.00 80.94 121 VAL A CA 1
ATOM 990 C C . VAL A 1 121 ? 9.432 -5.477 -4.020 1.00 80.94 121 VAL A C 1
ATOM 992 O O . VAL A 1 121 ? 9.206 -5.004 -2.909 1.00 80.94 121 VAL A O 1
ATOM 995 N N . ASP A 1 122 ? 10.097 -6.616 -4.195 1.00 80.25 122 ASP A N 1
ATOM 996 C CA . ASP A 1 122 ? 10.391 -7.524 -3.092 1.00 80.25 122 ASP A CA 1
ATOM 997 C C . ASP A 1 122 ? 11.359 -6.901 -2.072 1.00 80.25 122 ASP A C 1
ATOM 999 O O . ASP A 1 122 ? 11.127 -6.991 -0.865 1.00 80.25 122 ASP A O 1
ATOM 1003 N N . GLY A 1 123 ? 12.399 -6.201 -2.544 1.00 77.12 123 GLY A N 1
ATOM 1004 C CA . GLY A 1 123 ? 13.394 -5.566 -1.675 1.00 77.12 123 GLY A CA 1
ATOM 1005 C C . GLY A 1 123 ? 12.908 -4.298 -0.965 1.00 77.12 123 GLY A C 1
ATOM 1006 O O . GLY A 1 123 ? 13.267 -4.063 0.190 1.00 77.12 123 GLY A O 1
ATOM 1007 N N . CYS A 1 124 ? 12.086 -3.474 -1.623 1.00 86.19 124 CYS A N 1
ATOM 1008 C CA . CYS A 1 124 ? 11.655 -2.192 -1.058 1.00 86.19 124 CYS A CA 1
ATOM 1009 C C . CYS A 1 124 ? 10.399 -2.316 -0.190 1.00 86.19 124 CYS A C 1
ATOM 1011 O O . CYS A 1 124 ? 10.247 -1.571 0.777 1.00 86.19 124 CYS A O 1
ATOM 1013 N N . PHE A 1 125 ? 9.485 -3.239 -0.502 1.00 87.88 125 PHE A N 1
ATOM 1014 C CA . PHE A 1 125 ? 8.165 -3.243 0.135 1.00 87.88 125 PHE A CA 1
ATOM 1015 C C . PHE A 1 125 ? 8.225 -3.690 1.585 1.00 87.88 125 PHE A C 1
ATOM 1017 O O . PHE A 1 125 ? 7.512 -3.141 2.419 1.00 87.88 125 PHE A O 1
ATOM 1024 N N . HIS A 1 126 ? 9.107 -4.634 1.911 1.00 86.81 126 HIS A N 1
ATOM 1025 C CA . HIS A 1 126 ? 9.320 -5.026 3.298 1.00 86.81 126 HIS A CA 1
ATOM 1026 C C . HIS A 1 126 ? 9.739 -3.828 4.161 1.00 86.81 126 HIS A C 1
ATOM 1028 O O . HIS A 1 126 ? 9.104 -3.554 5.177 1.00 86.81 126 HIS A O 1
ATOM 1034 N N . GLN A 1 127 ? 10.732 -3.060 3.704 1.00 88.50 127 GLN A N 1
ATOM 1035 C CA . GLN A 1 127 ? 11.199 -1.863 4.405 1.00 88.50 127 GLN A CA 1
ATOM 1036 C C . GLN A 1 127 ? 10.123 -0.773 4.461 1.00 88.50 127 GLN A C 1
ATOM 1038 O O . GLN A 1 127 ? 9.967 -0.124 5.490 1.00 88.50 127 GLN A O 1
ATOM 1043 N N . ALA A 1 128 ? 9.356 -0.579 3.385 1.00 92.00 128 ALA A N 1
ATOM 1044 C CA . ALA A 1 128 ? 8.292 0.421 3.347 1.00 92.00 128 ALA A CA 1
ATOM 1045 C C . ALA A 1 128 ? 7.136 0.089 4.304 1.00 92.00 128 ALA A C 1
ATOM 1047 O O . ALA A 1 128 ? 6.597 0.992 4.938 1.00 92.00 128 ALA A O 1
ATOM 1048 N N . ILE A 1 129 ? 6.769 -1.191 4.436 1.00 92.12 129 ILE A N 1
ATOM 1049 C CA . ILE A 1 129 ? 5.729 -1.634 5.374 1.00 92.12 129 ILE A CA 1
ATOM 1050 C C . ILE A 1 129 ? 6.198 -1.460 6.823 1.00 92.12 129 ILE A C 1
ATOM 1052 O O . ILE A 1 129 ? 5.419 -0.971 7.639 1.00 92.12 129 ILE A O 1
ATOM 1056 N N . ILE A 1 130 ? 7.451 -1.813 7.135 1.00 90.25 130 ILE A N 1
ATOM 1057 C CA . ILE A 1 130 ? 8.032 -1.584 8.469 1.00 90.25 130 ILE A CA 1
ATOM 1058 C C . ILE A 1 130 ? 8.026 -0.089 8.790 1.00 90.25 130 ILE A C 1
ATOM 1060 O O . ILE A 1 130 ? 7.467 0.311 9.804 1.00 90.25 130 ILE A O 1
ATOM 1064 N N . TYR A 1 131 ? 8.544 0.740 7.880 1.00 92.62 131 TYR A N 1
ATOM 1065 C CA . TYR A 1 131 ? 8.546 2.195 8.027 1.00 92.62 131 TYR A CA 1
ATOM 1066 C C . TYR A 1 131 ? 7.137 2.755 8.272 1.00 92.62 131 TYR A C 1
ATOM 1068 O O . TYR A 1 131 ? 6.924 3.540 9.190 1.00 92.62 131 TYR A O 1
ATOM 1076 N N . LEU A 1 132 ? 6.151 2.320 7.480 1.00 93.88 132 LEU A N 1
ATOM 1077 C CA . LEU A 1 132 ? 4.756 2.732 7.635 1.00 93.88 132 LEU A CA 1
ATOM 1078 C C . LEU A 1 132 ? 4.198 2.361 9.018 1.00 93.88 132 LEU A C 1
ATOM 1080 O O . LEU A 1 132 ? 3.478 3.157 9.621 1.00 93.88 132 LEU A O 1
ATOM 1084 N N . TYR A 1 133 ? 4.521 1.167 9.517 1.00 92.00 133 TYR A N 1
ATOM 1085 C CA . TYR A 1 133 ? 4.107 0.736 10.846 1.00 92.00 133 TYR A CA 1
ATOM 1086 C C . TYR A 1 133 ? 4.759 1.589 11.934 1.00 92.00 133 TYR A C 1
ATOM 1088 O O . TYR A 1 133 ? 4.046 2.236 12.695 1.00 92.00 133 TYR A O 1
ATOM 1096 N N . GLU A 1 134 ? 6.088 1.624 11.988 1.00 91.44 134 GLU A N 1
ATOM 1097 C CA . GLU A 1 134 ? 6.835 2.238 13.089 1.00 91.44 134 GLU A CA 1
ATOM 1098 C C . GLU A 1 134 ? 6.602 3.750 13.186 1.00 91.44 134 GLU A C 1
ATOM 1100 O O . GLU A 1 134 ? 6.389 4.272 14.278 1.00 91.44 134 GLU A O 1
ATOM 1105 N N . GLU A 1 135 ? 6.574 4.451 12.052 1.00 93.38 135 GLU A N 1
ATOM 1106 C CA . GLU A 1 135 ? 6.565 5.919 12.039 1.00 93.38 135 GLU A CA 1
ATOM 1107 C C . GLU A 1 135 ? 5.161 6.530 12.056 1.00 93.38 135 GLU A C 1
ATOM 1109 O O . GLU A 1 135 ? 4.990 7.702 12.405 1.00 93.38 135 GLU A O 1
ATOM 1114 N N . HIS A 1 136 ? 4.138 5.776 11.642 1.00 91.50 136 HIS A N 1
ATOM 1115 C CA . HIS A 1 136 ? 2.822 6.363 11.380 1.00 91.50 136 HIS A CA 1
ATOM 1116 C C . HIS A 1 136 ? 1.640 5.581 11.943 1.00 91.50 136 HIS A C 1
ATOM 1118 O O . HIS A 1 136 ? 0.677 6.200 12.393 1.00 91.50 136 HIS A O 1
ATOM 1124 N N . VAL A 1 137 ? 1.667 4.248 11.904 1.00 89.94 137 VAL A N 1
ATOM 1125 C 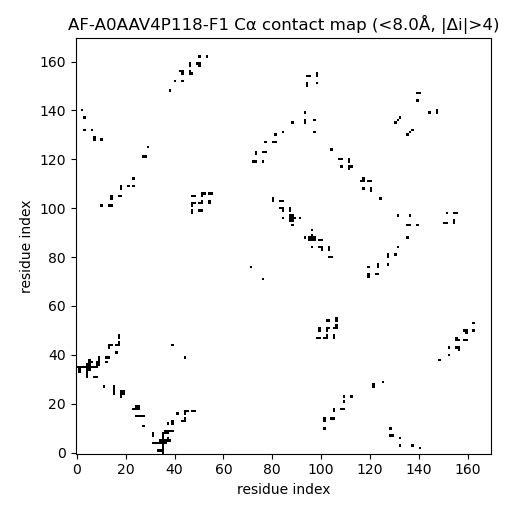CA . VAL A 1 137 ? 0.467 3.433 12.169 1.00 89.94 137 VAL A CA 1
ATOM 1126 C C . VAL A 1 137 ? 0.529 2.718 13.521 1.00 89.94 137 VAL A C 1
ATOM 1128 O O . VAL A 1 137 ? -0.518 2.424 14.087 1.00 89.94 137 VAL A O 1
ATOM 1131 N N . GLY A 1 138 ? 1.715 2.496 14.092 1.00 86.12 138 GLY A N 1
ATOM 1132 C CA . GLY A 1 138 ? 1.912 1.758 15.344 1.00 86.12 138 GLY A CA 1
ATOM 1133 C C . GLY A 1 138 ? 1.073 2.303 16.501 1.00 86.12 138 GLY A C 1
ATOM 1134 O O . GLY A 1 138 ? 0.463 1.525 17.233 1.00 86.12 138 GLY A O 1
ATOM 1135 N N . VAL A 1 139 ? 0.925 3.631 16.567 1.00 83.81 139 VAL A N 1
ATOM 1136 C CA . VAL A 1 139 ? 0.097 4.328 17.566 1.00 83.81 139 VAL A CA 1
ATOM 1137 C C . VAL A 1 139 ? -1.381 3.921 17.525 1.00 83.81 139 VAL A C 1
ATOM 1139 O O . VAL A 1 139 ? -2.058 3.962 18.548 1.00 83.81 139 VAL A O 1
ATOM 1142 N N . LEU A 1 140 ? -1.905 3.482 16.372 1.00 81.31 140 LEU A N 1
ATOM 1143 C CA . LEU A 1 140 ? -3.286 2.999 16.282 1.00 81.31 140 LEU A CA 1
ATOM 1144 C C . LEU A 1 140 ? -3.500 1.712 17.076 1.00 81.31 140 LEU A C 1
ATOM 1146 O O . LEU A 1 140 ? -4.618 1.437 17.486 1.00 81.31 140 LEU A O 1
ATOM 1150 N N . PHE A 1 141 ? -2.458 0.913 17.294 1.00 80.12 141 PHE A N 1
ATOM 1151 C CA . PHE A 1 141 ? -2.580 -0.385 17.953 1.00 80.12 141 PHE A CA 1
ATOM 1152 C C . PHE A 1 141 ? -2.284 -0.332 19.458 1.00 80.12 141 PHE A C 1
ATOM 1154 O O . PHE A 1 141 ? -2.328 -1.362 20.131 1.00 80.12 141 PHE A O 1
ATOM 1161 N N . GLU A 1 142 ? -2.058 0.862 20.010 1.00 75.06 142 GLU A N 1
ATOM 1162 C CA . GLU A 1 142 ? -1.923 1.111 21.446 1.00 75.06 142 GLU A CA 1
ATOM 1163 C C . GLU A 1 142 ? -3.312 1.161 22.125 1.00 75.06 142 GLU A C 1
ATOM 1165 O O . GLU A 1 142 ? -3.764 2.205 22.585 1.00 75.06 1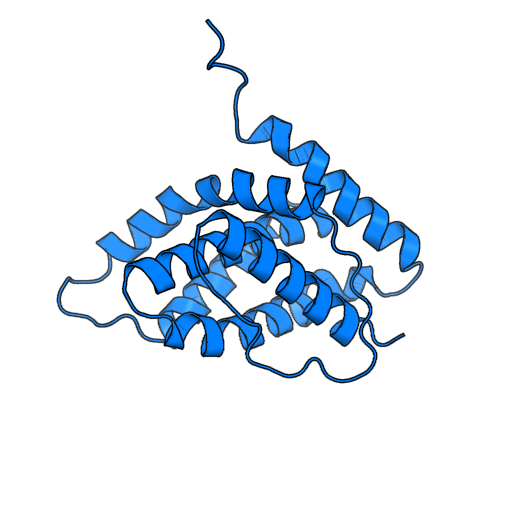42 GLU A O 1
ATOM 1170 N N . GLY A 1 143 ? -4.051 0.040 22.163 1.00 70.38 143 GLY A N 1
ATOM 1171 C CA . GLY A 1 143 ? -5.368 -0.015 22.822 1.00 70.38 143 GLY A CA 1
ATOM 1172 C C . GLY A 1 143 ? -6.371 -1.002 22.214 1.00 70.38 143 GLY A C 1
ATOM 1173 O O . GLY A 1 143 ? -6.041 -2.164 21.967 1.00 70.38 143 GLY A O 1
ATOM 1174 N N . ASP A 1 144 ? -7.621 -0.557 22.009 1.00 74.00 144 ASP A N 1
ATOM 1175 C CA . ASP A 1 144 ? -8.701 -1.375 21.432 1.00 74.00 144 ASP A CA 1
ATOM 1176 C C . ASP A 1 144 ? -8.451 -1.670 19.948 1.00 74.00 144 ASP A C 1
ATOM 1178 O O . ASP A 1 144 ? -8.849 -0.950 19.033 1.00 74.00 144 ASP A O 1
ATOM 1182 N N . THR A 1 145 ? -7.788 -2.798 19.729 1.00 73.38 145 THR A N 1
ATOM 1183 C CA . THR A 1 145 ? -7.373 -3.270 18.413 1.00 73.38 145 THR A CA 1
ATOM 1184 C C . THR A 1 145 ? -8.559 -3.564 17.492 1.00 73.38 145 THR A C 1
ATOM 1186 O O . THR A 1 145 ? -8.429 -3.415 16.283 1.00 73.38 145 THR A O 1
ATOM 1189 N N . ILE A 1 146 ? -9.715 -3.990 18.019 1.00 78.31 146 ILE A N 1
ATOM 1190 C CA . ILE A 1 146 ? -10.853 -4.394 17.177 1.00 78.31 146 ILE A CA 1
ATOM 1191 C C . ILE A 1 146 ? -11.512 -3.166 16.546 1.00 78.31 146 ILE A C 1
ATOM 1193 O O . ILE A 1 146 ? -11.779 -3.185 15.343 1.00 78.31 146 ILE A O 1
ATOM 1197 N N . GLY A 1 147 ? -11.729 -2.101 17.326 1.00 79.12 147 GLY A N 1
ATOM 1198 C CA . GLY A 1 147 ? -12.275 -0.839 16.814 1.00 79.12 147 GLY A CA 1
ATOM 1199 C C . GLY A 1 147 ? -11.400 -0.231 15.715 1.00 79.12 147 GLY A C 1
ATOM 1200 O O . GLY A 1 147 ? -11.898 0.152 14.661 1.00 79.12 147 GLY A O 1
ATOM 1201 N N . VAL A 1 148 ? -10.078 -0.276 15.896 1.00 82.69 148 VAL A N 1
ATOM 1202 C CA . VAL A 1 148 ? -9.093 0.227 14.922 1.00 82.69 148 VAL A CA 1
ATOM 1203 C C . VAL A 1 148 ? -9.215 -0.474 13.569 1.00 82.69 148 VAL A C 1
ATOM 1205 O O . VAL A 1 148 ? -9.242 0.184 12.529 1.00 82.69 148 VAL A O 1
ATOM 1208 N N . TRP A 1 149 ? -9.327 -1.806 13.554 1.00 84.12 149 TRP A N 1
ATOM 1209 C CA . TRP A 1 149 ? -9.506 -2.543 12.299 1.00 84.12 149 TRP A CA 1
ATOM 1210 C C . TRP A 1 149 ? -10.838 -2.216 11.623 1.00 84.12 149 TRP A C 1
ATOM 1212 O O . TRP A 1 149 ? -10.882 -2.100 10.400 1.00 84.12 149 TRP A O 1
ATOM 1222 N N . GLN A 1 150 ? -11.915 -2.025 12.390 1.00 83.50 150 GLN A N 1
ATOM 1223 C CA . GLN A 1 150 ? -13.200 -1.604 11.828 1.00 83.50 150 GLN A CA 1
ATOM 1224 C C . GLN A 1 150 ? -13.100 -0.221 11.178 1.00 83.50 150 GLN A C 1
ATOM 1226 O O . GLN A 1 150 ? -13.554 -0.058 10.046 1.00 83.50 150 GLN A O 1
ATOM 1231 N N . ASP A 1 151 ? -12.444 0.740 11.829 1.00 83.19 151 ASP A N 1
ATOM 1232 C CA . ASP A 1 151 ? -12.245 2.089 11.291 1.00 83.19 151 ASP A CA 1
ATOM 1233 C C . ASP A 1 151 ? -11.424 2.078 9.994 1.00 83.19 151 ASP A C 1
ATOM 1235 O O . ASP A 1 151 ? -11.764 2.781 9.034 1.00 83.19 151 ASP A O 1
ATOM 1239 N N . ILE A 1 152 ? -10.383 1.238 9.927 1.00 84.19 152 ILE A N 1
ATOM 1240 C CA . ILE A 1 152 ? -9.589 1.007 8.709 1.00 84.19 152 ILE A CA 1
ATOM 1241 C C . ILE A 1 152 ? -10.478 0.511 7.567 1.00 84.19 152 ILE A C 1
ATOM 1243 O O . ILE A 1 152 ? -10.462 1.081 6.471 1.00 84.19 152 ILE A O 1
ATOM 1247 N N . LEU A 1 153 ? -11.294 -0.511 7.828 1.00 82.12 153 LEU A N 1
ATOM 1248 C CA . LEU A 1 153 ? -12.177 -1.103 6.824 1.00 82.12 153 LEU A CA 1
ATOM 1249 C C . LEU A 1 153 ? -13.299 -0.146 6.386 1.00 82.12 153 LEU A C 1
ATOM 1251 O O . LEU A 1 153 ? -13.647 -0.104 5.205 1.00 82.12 153 LEU A O 1
ATOM 1255 N N . ILE A 1 154 ? -13.854 0.650 7.306 1.00 83.19 154 ILE A N 1
ATOM 1256 C CA . ILE A 1 154 ? -14.894 1.649 7.011 1.00 83.19 154 ILE A CA 1
ATOM 1257 C C . ILE A 1 154 ? -14.329 2.789 6.162 1.00 83.19 154 ILE A C 1
ATOM 1259 O O . ILE A 1 154 ? -14.961 3.192 5.185 1.00 83.19 154 ILE A O 1
ATOM 1263 N N . THR A 1 155 ? -13.138 3.291 6.495 1.00 76.12 155 THR A N 1
ATOM 1264 C CA . THR A 1 155 ? -12.524 4.416 5.775 1.00 76.12 155 THR A CA 1
ATOM 1265 C C . THR A 1 155 ? -12.279 4.072 4.306 1.00 76.12 155 THR A C 1
ATOM 1267 O O . THR A 1 155 ? -12.563 4.897 3.438 1.00 76.12 155 THR A O 1
ATOM 1270 N N . GLY A 1 156 ? -11.850 2.839 4.000 1.00 66.94 156 GLY A N 1
ATOM 1271 C CA . GLY A 1 156 ? -11.709 2.380 2.612 1.00 66.94 156 GLY A CA 1
ATOM 1272 C C . GLY A 1 156 ? -13.000 2.544 1.799 1.00 66.94 156 GLY A C 1
ATOM 1273 O O . GLY A 1 156 ? -12.971 3.060 0.684 1.00 66.94 156 GLY A O 1
ATOM 1274 N N . LYS A 1 157 ? -14.157 2.224 2.392 1.00 67.38 157 LYS A N 1
ATOM 1275 C CA . LYS A 1 157 ? -15.475 2.375 1.747 1.00 67.38 157 LYS A CA 1
ATOM 1276 C C . LYS A 1 157 ? -15.881 3.835 1.535 1.00 67.38 157 LYS A C 1
ATOM 1278 O O . LYS A 1 157 ? -16.624 4.134 0.607 1.00 67.38 157 LYS A O 1
ATOM 1283 N N . GLN A 1 158 ? -15.427 4.749 2.390 1.00 69.88 158 GLN A N 1
ATOM 1284 C CA . GLN A 1 158 ? -15.763 6.173 2.281 1.00 69.88 158 GLN A CA 1
ATOM 1285 C C . GLN A 1 158 ? -14.965 6.868 1.165 1.00 69.88 158 GLN A C 1
ATOM 1287 O O . GLN A 1 158 ? -15.529 7.678 0.432 1.00 69.88 158 GLN A O 1
ATOM 1292 N N . PHE A 1 159 ? -13.692 6.505 0.971 1.00 64.12 159 PHE A N 1
ATOM 1293 C CA . PHE A 1 159 ? -12.825 7.110 -0.053 1.00 64.12 159 PHE A CA 1
ATOM 1294 C C . PHE A 1 159 ? -13.149 6.697 -1.494 1.00 64.12 159 PHE A C 1
ATOM 1296 O O . PHE A 1 159 ? -12.795 7.424 -2.425 1.00 64.12 159 PHE A O 1
ATOM 1303 N N . GLU A 1 160 ? -13.867 5.586 -1.702 1.00 52.81 160 GLU A N 1
ATOM 1304 C CA . GLU A 1 160 ? -14.405 5.204 -3.018 1.00 52.81 160 GLU A CA 1
ATOM 1305 C C . GLU A 1 160 ? -15.206 6.353 -3.662 1.00 52.81 160 GLU A C 1
ATOM 1307 O O . GLU A 1 160 ? -15.159 6.554 -4.877 1.00 52.81 160 GLU A O 1
ATOM 1312 N N . TYR A 1 161 ? -15.886 7.158 -2.841 1.00 48.53 161 TYR A N 1
ATOM 1313 C CA . TYR A 1 161 ? -16.767 8.232 -3.293 1.00 48.53 161 TYR A CA 1
ATOM 1314 C C . TYR A 1 161 ? -16.048 9.544 -3.640 1.00 48.53 161 TYR A C 1
ATOM 1316 O O . TYR A 1 161 ? -16.645 10.387 -4.309 1.00 48.53 161 TYR A O 1
ATOM 1324 N N . GLU A 1 162 ? -14.791 9.735 -3.224 1.00 50.78 162 GLU A N 1
ATOM 1325 C CA . GLU A 1 162 ? -14.068 11.004 -3.418 1.00 50.78 162 GLU A CA 1
ATOM 1326 C C . GLU A 1 162 ? -13.191 11.030 -4.682 1.00 50.78 162 GLU A C 1
ATOM 1328 O O . GLU A 1 162 ? -12.985 12.095 -5.263 1.00 50.78 162 GLU A O 1
ATOM 1333 N N . CYS A 1 163 ? -12.689 9.880 -5.150 1.00 47.41 163 CYS A N 1
ATOM 1334 C CA . CYS A 1 163 ? -11.723 9.831 -6.263 1.00 47.41 163 CYS A CA 1
ATOM 1335 C C . CYS A 1 163 ? -12.305 9.468 -7.632 1.00 47.41 163 CYS A C 1
ATOM 1337 O O . CYS A 1 163 ? -11.624 9.637 -8.642 1.00 47.41 163 CYS A O 1
ATOM 1339 N N . CYS A 1 164 ? -13.551 9.007 -7.691 1.00 41.56 164 CYS A N 1
ATOM 1340 C CA . CYS A 1 164 ? -14.276 8.822 -8.943 1.00 41.56 164 CYS A CA 1
ATOM 1341 C C . CYS A 1 164 ? -15.552 9.664 -8.883 1.00 41.56 164 CYS A C 1
ATOM 1343 O O . CYS A 1 164 ? -16.530 9.217 -8.277 1.00 41.56 164 CYS A O 1
ATOM 1345 N N . PRO A 1 165 ? -15.600 10.871 -9.485 1.00 41.00 165 PRO A N 1
ATOM 1346 C CA . PRO A 1 165 ? -16.885 11.518 -9.682 1.00 41.00 165 PRO A CA 1
ATOM 1347 C C . PRO A 1 165 ? -17.782 10.534 -10.436 1.00 41.00 165 PRO A C 1
ATOM 1349 O O . PRO A 1 165 ? -17.378 9.953 -11.446 1.00 41.00 165 PRO A O 1
ATOM 1352 N N . LYS A 1 166 ? -18.993 10.315 -9.915 1.00 41.50 166 LYS A N 1
ATOM 1353 C CA . LYS A 1 166 ? -20.068 9.591 -10.600 1.00 41.50 166 LYS A CA 1
ATOM 1354 C C . LYS A 1 166 ? -20.428 10.350 -11.881 1.00 41.50 166 LYS A C 1
ATOM 1356 O O . LYS A 1 166 ? -21.399 11.094 -11.917 1.00 41.50 166 LYS A O 1
ATOM 1361 N N . SER A 1 167 ? -19.622 10.218 -12.924 1.00 38.09 167 SER A N 1
ATOM 1362 C CA . SER A 1 167 ? -19.877 10.819 -14.230 1.00 38.09 167 SER A CA 1
ATOM 1363 C C . SER A 1 167 ? -19.314 9.940 -15.344 1.00 38.09 167 SER A C 1
ATOM 1365 O O . SER A 1 167 ? -18.536 10.396 -16.171 1.00 38.09 167 SER A O 1
ATOM 1367 N N . MET A 1 168 ? -19.702 8.665 -15.349 1.00 37.88 168 MET A N 1
ATOM 1368 C CA . MET A 1 168 ? -19.740 7.822 -16.551 1.00 37.88 168 MET A CA 1
ATOM 1369 C C . MET A 1 168 ? -20.940 6.873 -16.461 1.00 37.88 168 MET A C 1
ATOM 1371 O O . MET A 1 168 ? -20.815 5.657 -16.505 1.00 37.88 168 MET A O 1
ATOM 1375 N N . THR A 1 169 ? -22.125 7.443 -16.265 1.00 38.25 169 THR A N 1
ATOM 1376 C CA . THR A 1 169 ? -23.383 6.814 -16.682 1.00 38.25 169 THR A CA 1
ATOM 1377 C C . THR A 1 169 ? -24.205 7.892 -17.366 1.00 38.25 169 THR A C 1
ATOM 1379 O O . THR A 1 169 ? -24.782 8.751 -16.706 1.00 38.25 169 THR A O 1
ATOM 1382 N N . ASN A 1 170 ? -24.118 7.903 -18.693 1.00 35.34 170 ASN A N 1
ATOM 1383 C CA . ASN A 1 170 ? -25.188 8.204 -19.641 1.00 35.34 170 ASN A CA 1
ATOM 1384 C C . ASN A 1 170 ? -24.730 7.716 -21.012 1.00 35.34 170 ASN A C 1
ATOM 1386 O O . ASN A 1 170 ? -23.655 8.175 -21.457 1.00 35.34 170 ASN A O 1
#